Protein AF-A0A7S3ZH58-F1 (afdb_monomer_lite)

pLDDT: mean 73.4, std 18.99, range [40.19, 95.88]

InterPro domains:
  IPR011042 Six-bladed beta-propeller, TolB-like [G3DSA:2.120.10.30] (1-111)

Sequence (111 aa):
SLYVTDFANNRIRKIEPPVIPGFPWEVTTVAYGGRFVGEWDMRWHRLAPGMTFRPEFHMPRGIAVNKTTGLIYWSSPYRHDITQLTNQGDISFRTGTGEVQYDEDGEMYYN

Foldseek 3Di:
DDWDQPQVQQFIKDWADDPDPPDDIDIDTLDQDDGPPDDDPPVVDPCPPPDDDDPSRQRWDDWDADPVQRKIWTHRPQQQWIWIAHPVSDTDDIDGDRDPQADPVGDGDDD

Secondary structure (DSSP, 8-state):
-EEEEEGGGTEEEEEE--SSTTSPPEEEEEE------S----S-----TT----TT------EEE-TTT--EEEEETTTTEEEEE-TTS-EEEEES-SSTTB-TTS-B---

Organism: NCBI:txid91324

Radius of gyration: 16.55 Å; chains: 1; bounding box: 44×27×46 Å

Structure (mmCIF, N/CA/C/O backbone):
data_AF-A0A7S3ZH58-F1
#
_entry.id   AF-A0A7S3ZH58-F1
#
loop_
_atom_site.group_PDB
_atom_site.id
_atom_site.type_symbol
_atom_site.label_atom_id
_atom_site.label_alt_id
_atom_site.label_comp_id
_atom_site.label_asym_id
_atom_site.label_entity_id
_atom_site.label_seq_id
_atom_site.pdbx_PDB_ins_code
_atom_site.Cartn_x
_atom_site.Cartn_y
_atom_site.Cartn_z
_atom_site.occupancy
_atom_site.B_iso_or_equiv
_atom_site.auth_seq_id
_atom_site.auth_comp_id
_atom_site.auth_asym_id
_atom_site.auth_atom_id
_atom_site.pdbx_PDB_model_num
ATOM 1 N N . SER A 1 1 ? -7.034 0.478 11.619 1.00 88.81 1 SER A N 1
ATOM 2 C CA . SER A 1 1 ? -7.167 0.576 10.158 1.00 88.81 1 SER A CA 1
ATOM 3 C C . SER A 1 1 ? -6.762 -0.701 9.467 1.00 88.81 1 SER A C 1
ATOM 5 O O . SER A 1 1 ? -5.728 -1.272 9.805 1.00 88.81 1 SER A O 1
ATOM 7 N N . LEU A 1 2 ? -7.565 -1.124 8.497 1.00 93.00 2 LEU A N 1
ATOM 8 C CA . LEU A 1 2 ? -7.224 -2.133 7.501 1.00 93.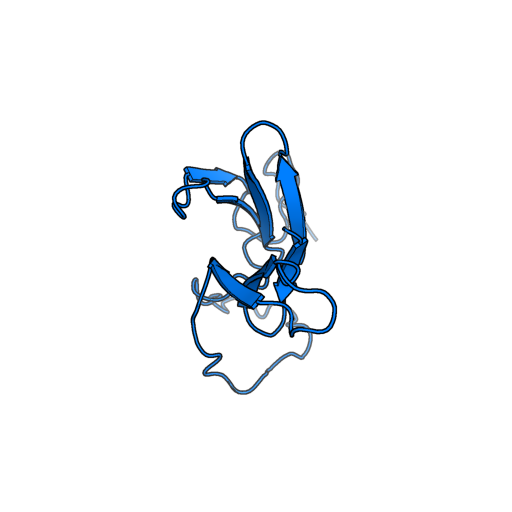00 2 LEU A CA 1
ATOM 9 C C . LEU A 1 2 ? -6.913 -1.415 6.184 1.00 93.00 2 LEU A C 1
ATOM 11 O O . LEU A 1 2 ? -7.642 -0.505 5.801 1.00 93.00 2 LEU A O 1
ATOM 15 N N . TYR A 1 3 ? -5.846 -1.814 5.498 1.00 93.31 3 TYR A N 1
ATOM 16 C CA . TYR A 1 3 ? -5.486 -1.250 4.200 1.00 93.31 3 TYR A CA 1
ATOM 17 C C . TYR A 1 3 ? -5.617 -2.309 3.112 1.00 93.31 3 TYR A C 1
ATOM 19 O O . TYR A 1 3 ? -5.218 -3.454 3.316 1.00 93.31 3 TYR A O 1
ATOM 27 N N . VAL A 1 4 ? -6.189 -1.923 1.972 1.00 94.12 4 VAL A N 1
ATOM 28 C CA . VAL A 1 4 ? -6.478 -2.822 0.849 1.00 94.12 4 VAL A CA 1
ATOM 29 C C . VAL A 1 4 ? -5.957 -2.221 -0.448 1.00 94.12 4 VAL A C 1
ATOM 31 O O . VAL A 1 4 ? -6.203 -1.053 -0.754 1.00 94.12 4 VAL A O 1
ATOM 34 N N . THR A 1 5 ? -5.264 -3.045 -1.223 1.00 92.00 5 THR A N 1
ATOM 35 C CA . THR A 1 5 ? -4.878 -2.767 -2.604 1.00 92.00 5 THR A CA 1
ATOM 36 C C . THR A 1 5 ? -6.023 -3.167 -3.523 1.00 92.00 5 THR A C 1
ATOM 38 O O . THR A 1 5 ? -6.248 -4.332 -3.839 1.00 92.00 5 THR A O 1
ATOM 41 N N . ASP A 1 6 ? -6.795 -2.176 -3.942 1.00 90.06 6 ASP A N 1
ATOM 42 C CA . ASP A 1 6 ? -7.933 -2.368 -4.831 1.00 90.06 6 ASP A CA 1
ATOM 43 C C . ASP A 1 6 ? -7.414 -2.384 -6.277 1.00 90.06 6 ASP A C 1
ATOM 45 O O . ASP A 1 6 ? -7.527 -1.407 -7.016 1.00 90.06 6 ASP A O 1
ATOM 49 N N . PHE A 1 7 ? -6.722 -3.478 -6.625 1.00 84.50 7 PHE A N 1
ATOM 50 C CA . PHE A 1 7 ? -5.865 -3.636 -7.811 1.00 84.50 7 PHE A CA 1
ATOM 51 C C . PHE A 1 7 ? -6.529 -3.158 -9.106 1.00 84.50 7 PHE A C 1
ATOM 53 O O . PHE A 1 7 ? -6.005 -2.280 -9.793 1.00 84.50 7 PHE A O 1
ATOM 60 N N . ALA A 1 8 ? -7.707 -3.705 -9.413 1.00 80.25 8 ALA A N 1
ATOM 61 C CA . ALA A 1 8 ? -8.444 -3.395 -10.635 1.00 80.25 8 ALA A CA 1
ATOM 62 C C . ALA A 1 8 ? -9.140 -2.028 -10.585 1.00 80.25 8 ALA A C 1
ATOM 64 O O . ALA A 1 8 ? -9.579 -1.544 -11.619 1.00 80.25 8 ALA A O 1
ATOM 65 N N . ASN A 1 9 ? -9.224 -1.406 -9.404 1.00 79.44 9 ASN A N 1
ATOM 66 C CA . ASN A 1 9 ? -9.681 -0.030 -9.236 1.00 79.44 9 ASN A CA 1
ATOM 67 C C . ASN A 1 9 ? -8.528 0.955 -8.972 1.00 79.44 9 ASN A C 1
ATOM 69 O O . ASN A 1 9 ? -8.806 2.137 -8.779 1.00 79.44 9 ASN A O 1
ATOM 73 N N . ASN A 1 10 ? -7.257 0.522 -9.094 1.00 83.00 10 ASN A N 1
ATOM 74 C CA . ASN A 1 10 ? -6.050 1.363 -9.063 1.00 83.00 10 ASN A CA 1
ATOM 75 C C . ASN A 1 10 ? -6.051 2.308 -7.860 1.00 83.00 10 ASN A C 1
ATOM 77 O O . ASN A 1 10 ? -5.801 3.503 -7.994 1.00 83.00 10 ASN A O 1
ATOM 81 N N . ARG A 1 11 ? -6.420 1.771 -6.695 1.00 88.06 11 ARG A N 1
ATOM 82 C CA . ARG A 1 11 ? -6.611 2.531 -5.459 1.00 88.06 11 ARG A CA 1
ATOM 83 C C . ARG A 1 11 ? -5.976 1.805 -4.291 1.00 88.06 11 ARG A C 1
ATOM 85 O O . ARG A 1 11 ? -6.050 0.581 -4.188 1.00 88.06 11 ARG A O 1
ATOM 92 N N . ILE A 1 12 ? -5.448 2.581 -3.358 1.00 89.94 12 ILE A N 1
ATOM 93 C CA . ILE A 1 12 ? -5.187 2.120 -1.998 1.00 89.94 12 ILE A CA 1
ATOM 94 C C . ILE A 1 12 ? -6.344 2.595 -1.126 1.00 89.94 12 ILE A C 1
ATOM 96 O O . ILE A 1 12 ? -6.653 3.790 -1.067 1.00 89.94 12 ILE A O 1
ATOM 100 N N . ARG A 1 13 ? -7.007 1.651 -0.463 1.00 93.25 13 ARG A N 1
ATOM 101 C CA . ARG A 1 13 ? -8.176 1.903 0.380 1.00 93.25 13 ARG A CA 1
ATOM 102 C C . ARG A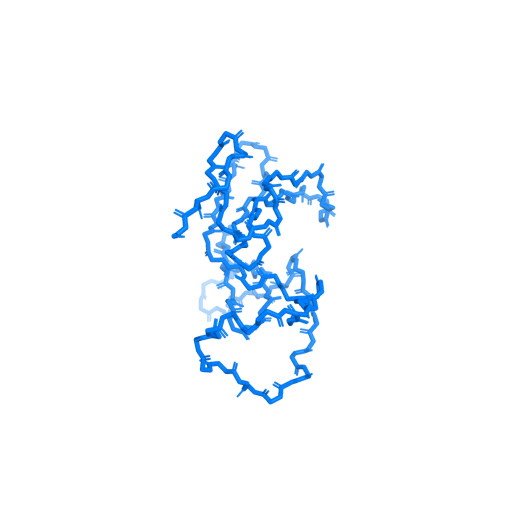 1 13 ? -7.790 1.763 1.843 1.00 93.25 13 ARG A C 1
ATOM 104 O O . ARG A 1 13 ? -7.092 0.817 2.202 1.00 93.25 13 ARG A O 1
ATOM 111 N N . LYS A 1 14 ? -8.280 2.673 2.680 1.00 93.38 14 LYS A N 1
ATOM 112 C CA . LYS A 1 14 ? -8.239 2.557 4.138 1.00 93.38 14 LYS A CA 1
ATOM 113 C C . LYS A 1 14 ? -9.650 2.266 4.625 1.00 93.38 14 LYS A C 1
ATOM 115 O O . LYS A 1 14 ? -10.585 2.978 4.270 1.00 93.38 14 LYS A O 1
ATOM 120 N N . ILE A 1 15 ? -9.782 1.213 5.415 1.00 95.50 15 ILE A N 1
ATOM 121 C CA . ILE A 1 15 ? -11.037 0.754 5.991 1.00 95.50 15 ILE A CA 1
ATOM 122 C C . ILE A 1 15 ? -10.925 0.877 7.511 1.00 95.50 15 ILE A C 1
ATOM 124 O O . ILE A 1 15 ? -10.003 0.323 8.123 1.00 95.50 15 ILE A O 1
ATOM 128 N N . GLU A 1 16 ? -11.848 1.615 8.114 1.00 95.56 16 GLU A N 1
ATOM 129 C CA . GLU A 1 16 ? -11.913 1.823 9.560 1.00 95.56 16 GLU A CA 1
ATOM 130 C C . GLU A 1 16 ? -13.144 1.114 10.140 1.00 95.56 16 GLU A C 1
ATOM 132 O O . GLU A 1 16 ? -14.230 1.201 9.552 1.00 95.56 16 GLU A O 1
ATOM 137 N N . PRO A 1 17 ? -12.998 0.392 11.269 1.00 95.69 17 PRO A N 1
ATOM 138 C CA . PRO A 1 17 ? -14.145 -0.180 11.956 1.00 95.69 17 PRO A CA 1
ATOM 139 C C . PRO A 1 17 ? -15.066 0.938 12.453 1.00 95.69 17 PRO A C 1
ATOM 141 O O . PRO A 1 17 ? -14.578 1.998 12.858 1.00 95.69 17 PRO A O 1
ATOM 144 N N . PRO A 1 18 ? -16.387 0.711 12.464 1.00 95.69 18 PRO A N 1
ATOM 145 C CA . PRO A 1 18 ? -17.312 1.669 13.045 1.00 95.69 18 PRO A CA 1
ATOM 146 C C . PRO A 1 18 ? -17.027 1.846 14.541 1.00 95.69 18 PRO A C 1
ATOM 148 O O . PRO A 1 18 ? -16.713 0.887 15.247 1.00 95.69 18 PRO A O 1
ATOM 151 N N . VAL A 1 19 ? -17.211 3.067 15.046 1.00 93.38 19 VAL A N 1
ATOM 152 C CA . VAL A 1 19 ? -17.135 3.344 16.493 1.00 93.38 19 VAL A CA 1
ATOM 153 C C . VAL A 1 19 ? -18.271 2.639 17.245 1.00 93.38 19 VAL A C 1
ATOM 155 O O . VAL A 1 19 ? -18.085 2.186 18.372 1.00 93.38 19 VAL A O 1
ATOM 158 N N . ILE A 1 20 ? -19.443 2.518 16.613 1.00 94.81 20 ILE A N 1
ATOM 159 C CA . ILE A 1 20 ? -20.621 1.849 17.174 1.00 94.81 20 ILE A CA 1
ATOM 160 C C . ILE A 1 20 ? -20.762 0.459 16.528 1.00 94.81 20 ILE A C 1
ATOM 162 O O . ILE A 1 20 ? -20.902 0.376 15.305 1.00 94.81 20 ILE A O 1
ATOM 166 N N . PRO A 1 21 ? -20.764 -0.643 17.302 1.00 93.56 21 PRO A N 1
ATOM 167 C CA . PRO A 1 21 ? -20.984 -1.981 16.756 1.00 93.56 21 PRO A CA 1
ATOM 168 C C . PRO A 1 21 ? -22.286 -2.071 15.946 1.00 93.56 21 PRO A C 1
ATOM 170 O O . PRO A 1 21 ? -23.331 -1.591 16.378 1.00 93.56 21 PRO A O 1
ATOM 173 N N . GLY A 1 22 ? -22.223 -2.690 14.765 1.00 91.69 22 GLY A N 1
ATOM 174 C CA . GLY A 1 22 ? -23.369 -2.841 13.857 1.00 91.69 22 GLY A CA 1
ATOM 175 C C . GLY A 1 22 ? -23.554 -1.707 12.841 1.00 91.69 22 GLY A C 1
ATOM 176 O O . GLY A 1 22 ? -24.361 -1.852 11.926 1.00 91.69 22 GLY A O 1
ATOM 177 N N . PHE A 1 23 ? -22.792 -0.615 12.944 1.00 94.31 23 PHE A N 1
ATOM 178 C CA . PHE A 1 23 ? -22.733 0.413 11.899 1.00 94.31 23 PHE A CA 1
ATOM 179 C C . PHE A 1 23 ? -21.819 -0.020 10.733 1.00 94.31 23 PHE A C 1
ATOM 181 O O . PHE A 1 23 ? -21.005 -0.933 10.888 1.00 94.31 23 PHE A O 1
ATOM 188 N N . PRO A 1 24 ? -21.947 0.589 9.540 1.00 95.88 24 PRO A N 1
ATOM 189 C CA . PRO A 1 24 ? -21.075 0.274 8.412 1.00 95.88 24 PRO A CA 1
ATOM 190 C C . PRO A 1 24 ? -19.625 0.707 8.668 1.00 95.88 24 PRO A C 1
ATOM 192 O O . PRO A 1 24 ? -19.367 1.697 9.350 1.00 95.88 24 PRO A O 1
ATOM 195 N N . TRP A 1 25 ? -18.677 -0.019 8.074 1.00 95.50 25 TRP A N 1
ATOM 196 C CA . TRP A 1 25 ? -17.267 0.373 8.052 1.00 95.50 25 TRP A CA 1
ATOM 197 C C . TRP A 1 25 ? -17.068 1.573 7.125 1.00 95.50 25 TRP A C 1
ATOM 199 O O . TRP A 1 25 ? -17.667 1.642 6.049 1.00 95.50 25 TRP A O 1
ATOM 209 N N . GLU A 1 26 ? -16.192 2.492 7.514 1.00 95.88 26 GLU A N 1
ATOM 210 C CA . GLU A 1 26 ? -15.839 3.634 6.677 1.00 95.88 26 GLU A CA 1
ATOM 211 C C . GLU A 1 26 ? -14.729 3.240 5.702 1.00 95.88 26 GLU A C 1
ATOM 213 O O . GLU A 1 26 ? -13.737 2.627 6.101 1.00 95.88 26 GLU A O 1
ATOM 218 N N . VAL A 1 27 ? -14.877 3.605 4.424 1.00 94.25 27 VAL A N 1
ATOM 219 C CA . VAL A 1 27 ? -13.859 3.364 3.396 1.00 94.25 27 VAL A CA 1
ATOM 220 C C . VAL A 1 27 ? -13.421 4.680 2.773 1.00 94.25 27 VAL A C 1
ATOM 222 O O . VAL A 1 27 ? -14.194 5.335 2.076 1.00 94.25 27 VAL A O 1
ATOM 225 N N . THR A 1 28 ? -12.144 5.012 2.923 1.00 92.31 28 THR A N 1
ATOM 226 C CA . THR A 1 28 ? -11.508 6.163 2.273 1.00 92.31 28 THR A CA 1
ATOM 227 C C . THR A 1 28 ? -10.477 5.708 1.243 1.00 92.31 28 THR A C 1
ATOM 229 O O . THR A 1 28 ? -9.987 4.575 1.270 1.00 92.31 28 THR A O 1
ATOM 232 N N . THR A 1 29 ? -10.180 6.572 0.274 1.00 90.56 29 THR A N 1
ATOM 233 C CA . THR A 1 29 ? -9.097 6.352 -0.694 1.00 90.56 29 THR A CA 1
ATOM 234 C C . THR A 1 29 ? -7.900 7.171 -0.239 1.00 90.56 29 THR A C 1
ATOM 236 O O . THR A 1 29 ? -8.024 8.384 -0.112 1.00 90.56 29 THR A O 1
ATOM 239 N N . VAL A 1 30 ? -6.771 6.514 0.032 1.00 88.75 30 VAL A N 1
ATOM 240 C CA . VAL A 1 30 ? -5.574 7.165 0.603 1.00 88.75 30 VAL A CA 1
ATOM 241 C C . VAL A 1 30 ? -4.462 7.379 -0.415 1.00 88.75 30 VAL A C 1
ATOM 243 O O . VAL A 1 30 ? -3.613 8.239 -0.225 1.00 88.75 30 VAL A O 1
ATOM 246 N N . ALA A 1 31 ? -4.473 6.623 -1.508 1.00 83.62 31 ALA A N 1
ATOM 247 C CA . ALA A 1 31 ? -3.571 6.829 -2.629 1.00 83.62 31 ALA A CA 1
ATOM 248 C C . ALA A 1 31 ? -4.265 6.394 -3.915 1.00 83.62 31 ALA A C 1
ATOM 250 O O . ALA A 1 31 ? -4.927 5.353 -3.927 1.00 83.62 31 ALA A O 1
ATOM 251 N N . TYR A 1 32 ? -4.053 7.189 -4.968 1.00 75.88 32 TYR A N 1
ATOM 252 C CA . TYR A 1 32 ? -4.605 7.025 -6.315 1.00 75.88 32 TYR A CA 1
ATOM 253 C C . TYR A 1 32 ? -6.142 7.040 -6.342 1.00 75.88 32 TYR A C 1
ATOM 255 O O . TYR A 1 32 ? -6.799 6.237 -5.701 1.00 75.88 32 TYR A O 1
ATOM 263 N N . GLY A 1 33 ? -6.745 7.989 -7.063 1.00 61.31 33 GLY A N 1
ATOM 264 C CA . GLY A 1 33 ? -8.204 8.213 -7.061 1.00 61.31 33 GLY A CA 1
ATOM 265 C C . GLY A 1 33 ? -8.848 8.234 -8.447 1.00 61.31 33 GLY A C 1
ATOM 266 O O . GLY A 1 33 ? -10.058 8.433 -8.560 1.00 61.31 33 GLY A O 1
ATOM 267 N N . GLY A 1 34 ? -8.051 8.028 -9.499 1.00 55.81 34 GLY A N 1
ATOM 268 C CA . GLY A 1 34 ? -8.502 8.101 -10.884 1.00 55.81 34 GLY A CA 1
ATOM 269 C C . GLY A 1 34 ? -9.605 7.088 -11.191 1.00 55.81 34 GLY A C 1
ATOM 270 O O . GLY A 1 34 ? -9.632 5.972 -10.667 1.00 55.81 34 GLY A O 1
ATOM 271 N N . ARG A 1 35 ? -10.558 7.494 -12.030 1.00 46.69 35 ARG A N 1
ATOM 272 C CA . ARG A 1 35 ? -11.509 6.582 -12.666 1.00 46.69 35 ARG A CA 1
ATOM 273 C C . ARG A 1 35 ? -10.750 5.832 -13.759 1.00 46.69 35 ARG A C 1
ATOM 275 O O . ARG A 1 35 ? -10.068 6.468 -14.554 1.00 46.69 35 ARG A O 1
ATOM 282 N N . PHE A 1 36 ? -10.888 4.510 -13.824 1.00 47.44 36 PHE A N 1
ATOM 283 C CA . PHE A 1 36 ? -10.510 3.774 -15.029 1.00 47.44 36 PHE A CA 1
ATOM 284 C C . PHE A 1 36 ? -11.311 4.333 -16.203 1.00 47.44 36 PHE A C 1
ATOM 286 O O . PHE A 1 36 ? -12.539 4.237 -16.224 1.00 47.44 36 PHE A O 1
ATOM 293 N N . VAL A 1 37 ? -10.623 4.948 -17.161 1.00 40.19 37 VAL A N 1
ATOM 294 C CA . VAL A 1 37 ? -11.193 5.338 -18.453 1.00 40.19 37 VAL A CA 1
ATOM 295 C C . VAL A 1 37 ? -10.422 4.559 -19.510 1.00 40.19 37 VAL A C 1
ATOM 297 O O . VAL A 1 37 ? -9.480 5.049 -20.119 1.00 40.19 37 VAL A O 1
ATOM 300 N N . G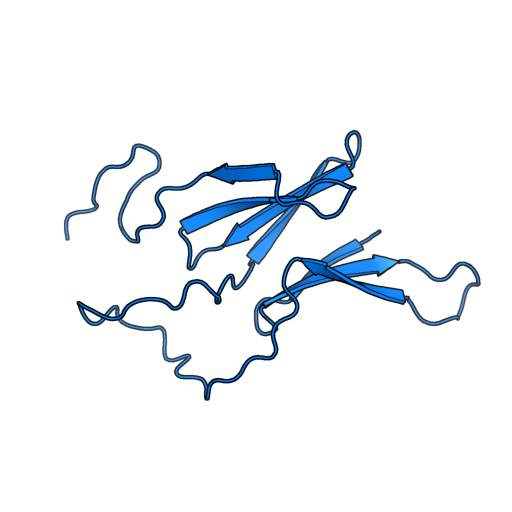LY A 1 38 ? -10.748 3.279 -19.638 1.00 43.09 38 GLY A N 1
ATOM 301 C CA . GLY A 1 38 ? -10.103 2.397 -20.598 1.00 43.09 38 GLY A CA 1
ATOM 302 C C . GLY A 1 38 ? -10.820 1.063 -20.637 1.00 43.09 38 GLY A C 1
ATOM 303 O O . GLY A 1 38 ? -10.898 0.374 -19.622 1.00 43.09 38 GLY A O 1
ATOM 304 N N . GLU A 1 39 ? -11.377 0.736 -21.798 1.00 43.91 39 GLU A N 1
ATOM 305 C CA . GLU A 1 39 ? -11.790 -0.620 -22.141 1.00 43.91 39 GLU A CA 1
ATOM 306 C C . GLU A 1 39 ? -10.590 -1.545 -21.931 1.00 43.91 39 GLU A C 1
ATOM 308 O O . GLU A 1 39 ? -9.499 -1.302 -22.448 1.00 43.91 39 GLU A O 1
ATOM 313 N N . TRP A 1 40 ? -10.768 -2.566 -21.101 1.00 48.97 40 TRP A N 1
ATOM 314 C CA . TRP A 1 40 ? -9.706 -3.500 -20.782 1.00 48.97 40 TRP A CA 1
ATOM 315 C C . TRP A 1 40 ? -9.256 -4.249 -22.038 1.00 48.97 40 TRP A C 1
ATOM 317 O O . TRP A 1 40 ? -9.964 -5.130 -22.520 1.00 48.97 40 TRP A O 1
ATOM 327 N N . ASP A 1 41 ? -8.020 -4.015 -22.466 1.00 44.31 41 ASP A N 1
ATOM 328 C CA . ASP A 1 41 ? -7.205 -5.109 -22.978 1.00 44.31 41 ASP A CA 1
ATOM 329 C C . ASP A 1 41 ? -6.372 -5.684 -21.823 1.00 44.31 41 ASP A C 1
ATOM 331 O O . ASP A 1 41 ? -5.180 -5.442 -21.681 1.00 44.31 41 ASP A O 1
ATOM 335 N N . MET A 1 42 ? -7.048 -6.423 -20.937 1.00 48.09 42 MET A N 1
ATOM 336 C CA . MET A 1 42 ? -6.426 -7.283 -19.916 1.00 48.09 42 MET A CA 1
ATOM 337 C C . MET A 1 42 ? -5.961 -8.615 -20.504 1.00 48.09 42 MET A C 1
ATOM 339 O O . MET A 1 42 ? -5.742 -9.571 -19.755 1.00 48.09 42 MET A O 1
ATOM 343 N N . ARG A 1 43 ? -5.813 -8.735 -21.832 1.00 45.81 43 ARG A N 1
ATOM 344 C CA . ARG A 1 43 ? -5.110 -9.880 -22.407 1.00 45.81 43 ARG A CA 1
ATOM 345 C C . ARG A 1 43 ? -3.652 -9.708 -22.037 1.00 45.81 43 ARG A C 1
ATOM 347 O O . ARG A 1 43 ? -2.934 -9.110 -22.820 1.00 45.81 43 ARG A O 1
ATOM 354 N N . TRP A 1 44 ? -3.265 -10.159 -20.838 1.00 44.28 44 TRP A N 1
ATOM 355 C CA . TRP A 1 44 ? -1.895 -10.412 -20.383 1.00 44.28 44 TRP A CA 1
ATOM 356 C C . TRP A 1 44 ? -0.879 -9.941 -21.414 1.00 44.28 44 TRP A C 1
ATOM 358 O O . TRP A 1 44 ? -0.503 -10.740 -22.273 1.00 44.28 44 TRP A O 1
ATOM 368 N N . HIS A 1 45 ? -0.612 -8.623 -21.449 1.00 43.22 45 HIS A N 1
ATOM 369 C CA . HIS A 1 45 ? 0.029 -7.998 -22.605 1.00 43.22 45 HIS A CA 1
ATOM 370 C C . HIS A 1 45 ? 1.382 -8.666 -22.774 1.00 43.22 45 HIS A C 1
ATOM 372 O O . HIS A 1 45 ? 2.337 -8.381 -22.056 1.00 43.22 45 HIS A O 1
ATOM 378 N N . ARG A 1 46 ? 1.438 -9.586 -23.741 1.00 44.78 46 ARG A N 1
ATOM 379 C CA . ARG A 1 46 ? 2.634 -9.884 -24.500 1.00 44.78 46 ARG A CA 1
ATOM 380 C C . ARG A 1 46 ? 3.142 -8.513 -24.891 1.00 44.78 46 ARG A C 1
ATOM 382 O O . ARG A 1 46 ? 2.498 -7.856 -25.702 1.00 44.78 46 ARG A O 1
ATOM 389 N N . LEU A 1 47 ? 4.197 -8.079 -24.210 1.00 46.38 47 LEU A N 1
ATOM 390 C CA . LEU A 1 47 ? 4.885 -6.818 -24.418 1.00 46.38 47 LEU A CA 1
ATOM 391 C C . LEU A 1 47 ? 5.163 -6.712 -25.915 1.00 46.38 47 LEU A C 1
ATOM 393 O O . LEU A 1 47 ? 6.121 -7.297 -26.418 1.00 46.38 47 LEU A O 1
ATOM 397 N N . ALA A 1 48 ? 4.269 -6.063 -26.657 1.00 43.53 48 ALA A N 1
ATOM 398 C CA . ALA A 1 48 ? 4.580 -5.683 -28.013 1.00 43.53 48 ALA A CA 1
ATOM 399 C C . ALA A 1 48 ? 5.656 -4.601 -27.862 1.00 43.53 48 ALA A C 1
ATOM 401 O O . ALA A 1 48 ? 5.438 -3.643 -27.108 1.00 43.53 48 ALA A O 1
ATOM 402 N N . PRO A 1 49 ? 6.827 -4.756 -28.501 1.00 41.72 49 PRO A N 1
ATOM 403 C CA . PRO A 1 49 ? 7.869 -3.745 -28.431 1.00 41.72 49 PRO A CA 1
ATOM 404 C C . PRO A 1 49 ? 7.281 -2.378 -28.806 1.00 41.72 49 PRO A C 1
ATOM 406 O O . PRO A 1 49 ? 6.677 -2.236 -29.868 1.00 41.72 49 PRO A O 1
ATOM 409 N N . GLY A 1 50 ? 7.414 -1.391 -27.918 1.00 44.28 50 GLY A N 1
ATOM 410 C CA . GLY A 1 50 ? 6.948 -0.021 -28.160 1.00 44.28 50 GLY A CA 1
ATOM 411 C C . GLY A 1 50 ? 5.597 0.370 -27.547 1.00 44.28 50 GLY A C 1
ATOM 412 O O . GLY A 1 50 ? 5.167 1.503 -27.756 1.00 44.28 50 GLY A O 1
ATOM 413 N N . MET A 1 51 ? 4.930 -0.486 -26.760 1.00 45.84 51 MET A N 1
ATOM 414 C CA . MET A 1 51 ? 3.797 -0.026 -25.943 1.00 45.84 51 MET A CA 1
ATOM 415 C C . MET A 1 51 ? 4.296 0.781 -24.740 1.00 45.84 51 MET A C 1
ATOM 417 O O . MET A 1 51 ? 4.923 0.244 -23.832 1.00 45.84 51 MET A O 1
ATOM 421 N N . THR A 1 52 ? 4.011 2.084 -24.724 1.00 41.84 52 THR A N 1
ATOM 422 C CA . THR A 1 52 ? 4.303 2.950 -23.577 1.00 41.84 52 THR A CA 1
ATOM 423 C C . THR A 1 52 ? 3.218 2.757 -22.522 1.00 41.84 52 THR A C 1
ATOM 425 O O . THR A 1 52 ? 2.051 3.095 -22.743 1.00 41.84 52 THR A O 1
ATOM 428 N N . PHE A 1 53 ? 3.582 2.202 -21.366 1.00 50.75 53 PHE A N 1
ATOM 429 C CA . PHE A 1 53 ? 2.682 2.148 -20.217 1.00 50.75 53 PHE A CA 1
ATOM 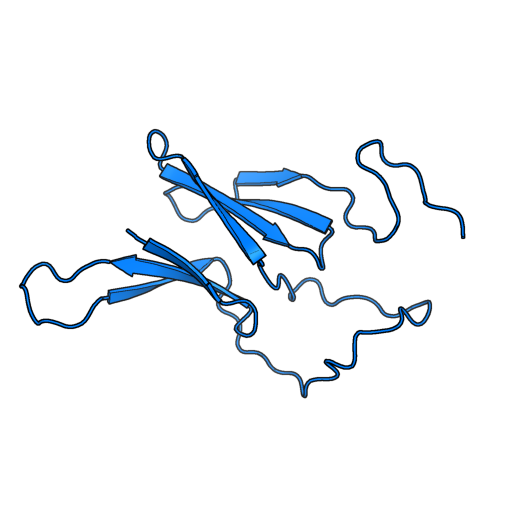430 C C . PHE A 1 53 ? 2.267 3.568 -19.835 1.00 50.75 53 PHE A C 1
ATOM 432 O O . PHE A 1 53 ? 3.114 4.455 -19.702 1.00 50.75 53 PHE A O 1
ATOM 439 N N . ARG A 1 54 ? 0.961 3.814 -19.655 1.00 53.25 54 ARG A N 1
ATOM 440 C CA . ARG A 1 54 ? 0.539 5.122 -19.144 1.00 53.25 54 ARG A CA 1
ATOM 441 C C . ARG A 1 54 ? 0.956 5.213 -17.671 1.00 53.25 54 ARG A C 1
ATOM 443 O O . ARG A 1 54 ? 0.580 4.333 -16.896 1.00 53.25 54 ARG A O 1
ATOM 450 N N . PRO A 1 55 ? 1.672 6.273 -17.259 1.00 52.22 55 PRO A N 1
ATOM 451 C CA . PRO A 1 55 ? 2.209 6.423 -15.901 1.00 52.22 55 PRO A CA 1
ATOM 452 C C . PRO A 1 55 ? 1.137 6.495 -14.799 1.00 52.22 55 PRO A C 1
ATOM 454 O O . PRO A 1 55 ? 1.469 6.426 -13.618 1.00 52.22 55 PRO A O 1
ATOM 457 N N . GLU A 1 56 ? -0.133 6.613 -15.186 1.00 61.72 56 GLU A N 1
ATOM 458 C CA . GLU A 1 56 ? -1.318 6.649 -14.325 1.00 61.72 56 GLU A CA 1
ATOM 459 C C . GLU A 1 56 ? -1.758 5.252 -13.831 1.00 61.72 56 GLU A C 1
ATOM 461 O O . GLU A 1 56 ? -2.569 5.147 -12.906 1.00 61.72 56 GLU A O 1
ATOM 466 N N . PHE A 1 57 ? -1.239 4.166 -14.422 1.00 64.75 57 PHE A N 1
ATOM 467 C CA . PHE A 1 57 ? -1.559 2.793 -14.020 1.00 64.75 57 PHE A CA 1
ATOM 468 C C . PHE A 1 57 ? -0.569 2.282 -12.969 1.00 64.75 57 PHE A C 1
ATOM 470 O O . PHE A 1 57 ? 0.553 1.890 -13.279 1.00 64.75 57 PHE A O 1
ATOM 477 N N . HIS A 1 58 ? -1.003 2.265 -11.707 1.00 73.31 58 HIS A N 1
ATOM 478 C CA . HIS A 1 58 ? -0.198 1.808 -10.573 1.00 73.31 58 HIS A CA 1
ATOM 479 C C . HIS A 1 58 ? -0.531 0.369 -10.161 1.00 73.31 58 HIS A C 1
ATOM 481 O O . HIS A 1 58 ? 0.350 -0.319 -9.657 1.00 73.31 58 HIS A O 1
ATOM 487 N N . MET A 1 59 ? -1.769 -0.095 -10.384 1.00 80.06 59 MET A N 1
ATOM 488 C CA . MET A 1 59 ? -2.233 -1.485 -10.200 1.00 80.06 59 MET A CA 1
ATOM 489 C C . MET A 1 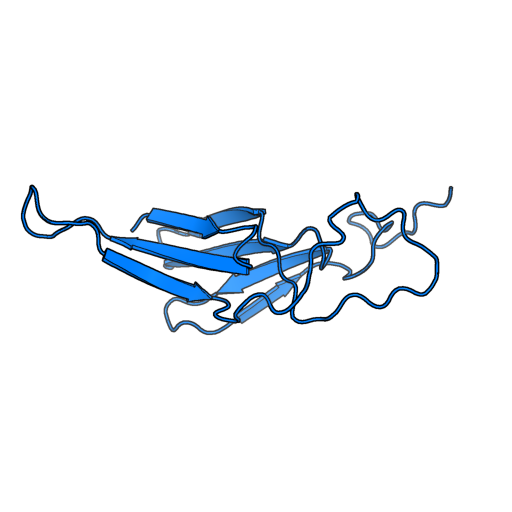59 ? -1.597 -2.169 -8.973 1.00 80.06 59 MET A C 1
ATOM 491 O O . MET A 1 59 ? -0.865 -3.155 -9.111 1.00 80.06 59 MET A O 1
ATOM 495 N N . PRO A 1 60 ? -1.814 -1.608 -7.770 1.00 87.19 60 PRO A N 1
ATOM 496 C CA . PRO A 1 60 ? -1.082 -2.015 -6.581 1.00 87.19 60 PRO A CA 1
ATOM 497 C C . PRO A 1 60 ? -1.433 -3.455 -6.198 1.00 87.19 60 PRO A C 1
ATOM 499 O O . PRO A 1 60 ? -2.593 -3.856 -6.301 1.00 87.19 60 PRO A O 1
ATOM 502 N N . ARG A 1 61 ? -0.446 -4.237 -5.746 1.00 87.62 61 ARG A N 1
ATOM 503 C CA . ARG A 1 61 ? -0.656 -5.632 -5.314 1.00 87.62 61 ARG A CA 1
ATOM 504 C C . ARG A 1 61 ? -0.333 -5.853 -3.845 1.00 87.62 61 ARG A C 1
ATOM 506 O O . ARG A 1 61 ? -1.254 -6.012 -3.049 1.00 87.62 61 ARG A O 1
ATOM 513 N N . GLY A 1 62 ? 0.950 -5.903 -3.491 1.00 90.56 62 GLY A N 1
ATOM 514 C CA . GLY A 1 62 ? 1.382 -6.121 -2.111 1.00 90.56 62 GLY A CA 1
ATOM 515 C C . GLY A 1 62 ? 1.272 -4.832 -1.308 1.00 90.56 62 GLY A C 1
ATOM 516 O O . GLY A 1 62 ? 1.542 -3.769 -1.858 1.00 90.56 62 GLY A O 1
ATOM 517 N N . ILE A 1 63 ? 0.891 -4.917 -0.032 1.00 94.25 63 ILE A N 1
ATOM 518 C CA . ILE A 1 63 ? 0.848 -3.774 0.887 1.00 94.25 63 ILE A CA 1
ATOM 519 C C . ILE A 1 63 ? 1.395 -4.158 2.259 1.00 94.25 63 ILE A C 1
ATOM 521 O O . ILE A 1 63 ? 1.102 -5.234 2.779 1.00 94.25 63 ILE A O 1
ATOM 525 N N . ALA A 1 64 ? 2.180 -3.264 2.849 1.00 95.06 64 ALA A N 1
ATOM 526 C CA . ALA A 1 64 ? 2.712 -3.382 4.196 1.00 95.06 64 ALA A CA 1
ATOM 527 C C . ALA A 1 64 ? 2.546 -2.053 4.935 1.00 95.06 64 ALA A C 1
ATOM 529 O O . ALA A 1 64 ? 2.624 -0.978 4.342 1.00 95.06 64 ALA A O 1
ATOM 530 N N . VAL A 1 65 ? 2.315 -2.130 6.244 1.00 93.25 65 VAL A N 1
ATOM 531 C CA . VAL A 1 65 ? 2.123 -0.956 7.100 1.00 93.25 65 VAL A CA 1
ATOM 532 C C . VAL A 1 65 ? 3.078 -1.055 8.273 1.00 93.25 65 VAL A C 1
ATOM 534 O O . VAL A 1 65 ? 3.028 -2.016 9.045 1.00 93.25 65 VAL A O 1
ATOM 537 N N . ASN A 1 66 ? 3.932 -0.050 8.432 1.00 92.81 66 ASN A N 1
ATOM 538 C CA . ASN A 1 66 ? 4.743 0.087 9.628 1.00 92.81 66 ASN A CA 1
ATOM 539 C C . ASN A 1 66 ? 3.849 0.604 10.759 1.00 92.81 66 ASN A C 1
ATOM 541 O O . ASN A 1 66 ? 3.427 1.755 10.752 1.00 92.81 66 ASN A O 1
ATOM 545 N N . LYS A 1 67 ? 3.543 -0.245 11.742 1.00 89.44 67 LYS A N 1
ATOM 546 C CA . LYS A 1 67 ? 2.629 0.113 12.840 1.00 89.44 67 LYS A CA 1
ATOM 547 C C . LYS A 1 67 ? 3.185 1.187 13.779 1.00 89.44 67 LYS A C 1
ATOM 549 O O . LYS A 1 67 ? 2.398 1.876 14.415 1.00 89.44 67 LYS A O 1
ATOM 554 N N . THR A 1 68 ? 4.507 1.315 13.874 1.00 92.75 68 THR A N 1
ATOM 555 C CA . THR A 1 68 ? 5.167 2.276 14.768 1.00 92.75 68 THR A CA 1
ATOM 556 C C . THR A 1 68 ? 5.201 3.666 14.147 1.00 92.75 68 THR A C 1
ATOM 558 O O . THR A 1 68 ? 4.918 4.648 14.824 1.00 92.75 68 THR A O 1
ATOM 561 N N . THR A 1 69 ? 5.539 3.758 12.859 1.00 90.19 69 THR A N 1
ATOM 562 C CA . THR A 1 69 ? 5.660 5.047 12.158 1.00 90.19 69 THR A CA 1
ATOM 563 C C . THR A 1 69 ? 4.395 5.446 11.409 1.00 90.19 69 THR A C 1
ATOM 565 O O . THR A 1 69 ? 4.232 6.618 11.095 1.00 90.19 69 THR A O 1
ATOM 568 N N . GLY A 1 70 ? 3.507 4.495 11.117 1.00 88.69 70 GLY A N 1
ATOM 569 C CA . GLY A 1 70 ? 2.305 4.650 10.293 1.00 88.69 70 GLY A CA 1
ATOM 570 C C . GLY A 1 70 ? 2.548 4.576 8.780 1.00 88.69 70 GLY A C 1
ATOM 571 O O . GLY A 1 70 ? 1.580 4.558 8.024 1.00 88.69 70 GLY A O 1
ATOM 572 N N . LEU A 1 71 ? 3.809 4.488 8.338 1.00 91.25 71 LEU A N 1
ATOM 573 C CA . LEU A 1 71 ? 4.170 4.486 6.918 1.00 91.25 71 LEU A CA 1
ATOM 574 C C . LEU A 1 71 ? 3.542 3.302 6.176 1.00 91.25 71 LEU A C 1
ATOM 576 O O . LEU A 1 71 ? 3.569 2.165 6.660 1.00 91.25 71 LEU A O 1
ATOM 580 N N . ILE A 1 72 ? 3.019 3.571 4.980 1.00 92.25 72 ILE A N 1
ATOM 581 C CA . ILE A 1 72 ? 2.358 2.582 4.124 1.00 92.25 72 ILE A CA 1
ATOM 582 C C . ILE A 1 72 ? 3.230 2.346 2.898 1.00 92.25 72 ILE A C 1
ATOM 584 O O . ILE A 1 72 ? 3.656 3.292 2.244 1.00 92.25 72 ILE A O 1
ATOM 588 N N . TYR A 1 73 ? 3.458 1.082 2.569 1.00 92.50 73 TYR A N 1
ATOM 589 C CA . TYR A 1 73 ? 4.263 0.654 1.433 1.00 92.50 73 TYR A CA 1
ATOM 590 C C . TYR A 1 73 ? 3.434 -0.251 0.540 1.00 92.50 73 TYR A C 1
ATOM 592 O O . TYR A 1 73 ? 2.738 -1.125 1.054 1.00 92.50 73 TYR A O 1
ATOM 600 N N . TRP A 1 74 ? 3.529 -0.101 -0.777 1.00 91.31 74 TRP A N 1
ATOM 601 C CA . TRP A 1 74 ? 2.941 -1.062 -1.711 1.00 91.31 74 TRP A CA 1
ATOM 602 C C . TRP A 1 74 ? 3.834 -1.308 -2.914 1.00 91.31 74 TRP A C 1
ATOM 604 O O . TRP A 1 74 ? 4.614 -0.443 -3.310 1.00 91.31 74 TRP A O 1
ATOM 614 N N . SER A 1 75 ? 3.676 -2.488 -3.510 1.00 88.81 75 SER A N 1
ATOM 615 C CA . SER A 1 75 ? 4.312 -2.831 -4.776 1.00 88.81 75 SER A CA 1
ATOM 616 C C . SER A 1 75 ? 3.400 -2.525 -5.960 1.00 88.81 75 SER A C 1
ATOM 618 O O . SER A 1 75 ? 2.194 -2.803 -5.933 1.00 88.81 75 SER A O 1
ATOM 620 N N . SER A 1 76 ? 3.996 -1.982 -7.019 1.00 78.81 76 SER A N 1
ATOM 621 C CA . SER A 1 76 ? 3.387 -1.841 -8.336 1.00 78.81 76 SER A CA 1
ATOM 622 C C . SER A 1 76 ? 4.116 -2.762 -9.319 1.00 78.81 76 SER A C 1
ATOM 624 O O . SER A 1 76 ? 5.195 -2.418 -9.797 1.00 78.81 76 SER A O 1
ATOM 626 N N . PRO A 1 77 ? 3.550 -3.931 -9.667 1.00 69.62 77 PRO A N 1
ATOM 627 C CA . PRO A 1 77 ? 4.183 -4.840 -10.622 1.00 69.62 77 PRO A CA 1
ATOM 628 C C . PRO A 1 77 ? 4.258 -4.259 -12.039 1.00 69.62 77 PRO A C 1
ATOM 630 O O . PRO A 1 77 ? 5.065 -4.723 -12.827 1.00 69.62 77 PRO A O 1
ATOM 633 N N . TYR A 1 78 ? 3.429 -3.262 -12.365 1.00 70.00 78 TYR A N 1
ATOM 634 C CA . TYR A 1 78 ? 3.458 -2.587 -13.666 1.00 70.00 78 TYR A CA 1
ATOM 635 C C . TYR A 1 78 ? 4.495 -1.470 -13.740 1.00 70.00 78 TYR A C 1
ATOM 637 O O . TYR A 1 78 ? 4.983 -1.164 -14.822 1.00 70.00 78 TYR A O 1
ATOM 645 N N . ARG A 1 79 ? 4.822 -0.844 -12.606 1.00 69.06 79 ARG A N 1
ATOM 646 C CA . ARG A 1 79 ? 5.892 0.155 -12.525 1.00 69.06 79 ARG A CA 1
ATOM 647 C C . ARG A 1 79 ? 7.209 -0.426 -12.030 1.00 69.06 79 ARG A C 1
ATOM 649 O O . ARG A 1 79 ? 8.151 0.336 -11.873 1.00 69.06 79 ARG A O 1
ATOM 656 N N . HIS A 1 80 ? 7.261 -1.726 -11.741 1.00 73.69 80 HIS A N 1
ATOM 657 C CA . HIS A 1 80 ? 8.433 -2.391 -11.172 1.00 73.69 80 HIS A CA 1
ATOM 658 C C . HIS A 1 80 ? 9.010 -1.629 -9.969 1.00 73.69 80 HIS A C 1
ATOM 660 O O . HIS A 1 80 ? 10.223 -1.492 -9.839 1.00 73.69 80 HIS A O 1
ATOM 666 N N . ASP A 1 81 ? 8.131 -1.088 -9.116 1.00 79.38 81 ASP A N 1
ATOM 667 C CA . ASP A 1 81 ? 8.521 -0.258 -7.978 1.00 79.38 81 ASP A CA 1
ATOM 668 C C . ASP A 1 81 ? 7.796 -0.624 -6.675 1.00 79.38 81 ASP A C 1
ATOM 670 O O . ASP A 1 81 ? 6.747 -1.280 -6.649 1.00 79.38 81 ASP A O 1
ATOM 674 N N . ILE A 1 82 ? 8.396 -0.186 -5.572 1.00 86.44 82 ILE A N 1
ATOM 675 C CA . ILE A 1 82 ? 7.790 -0.077 -4.252 1.00 86.44 82 ILE A CA 1
ATOM 676 C C . ILE A 1 82 ? 7.624 1.411 -3.965 1.00 86.44 82 ILE A C 1
ATOM 678 O O . ILE A 1 82 ? 8.591 2.172 -4.019 1.00 86.44 82 ILE A O 1
ATOM 682 N N . THR A 1 83 ? 6.406 1.827 -3.629 1.00 87.62 83 THR A N 1
ATOM 683 C CA . THR A 1 83 ? 6.095 3.213 -3.263 1.00 87.62 83 THR A CA 1
ATOM 684 C C . THR A 1 83 ? 5.755 3.307 -1.775 1.00 87.62 83 THR A C 1
ATOM 686 O O . THR A 1 83 ? 5.042 2.457 -1.244 1.00 87.62 83 THR A O 1
ATOM 689 N N . GLN A 1 84 ? 6.264 4.348 -1.113 1.00 88.44 84 GLN A N 1
ATOM 690 C CA . GLN A 1 84 ? 5.987 4.698 0.281 1.00 88.44 84 GLN A CA 1
ATOM 691 C C . GLN A 1 84 ? 5.072 5.928 0.357 1.00 88.44 84 GLN A C 1
ATOM 693 O O . GLN A 1 84 ? 5.329 6.940 -0.300 1.00 88.44 84 GLN A O 1
ATOM 698 N N . LEU A 1 85 ? 4.066 5.864 1.226 1.00 88.06 85 LEU A N 1
ATOM 699 C CA . LEU A 1 85 ? 3.170 6.959 1.594 1.00 88.06 85 LEU A CA 1
ATOM 700 C C . LEU A 1 85 ? 3.339 7.302 3.077 1.00 88.06 85 LEU A C 1
ATOM 702 O O . LEU A 1 85 ? 3.387 6.412 3.935 1.00 88.06 85 LEU A O 1
ATOM 706 N N . THR A 1 86 ? 3.423 8.596 3.368 1.00 83.69 86 THR A N 1
ATOM 707 C CA . THR A 1 86 ? 3.461 9.134 4.729 1.00 83.69 86 THR A CA 1
ATOM 708 C C . THR A 1 86 ? 2.071 9.169 5.355 1.00 83.69 86 THR A C 1
ATOM 710 O O . THR A 1 86 ? 1.047 9.084 4.676 1.00 83.69 86 THR A O 1
ATOM 713 N N . ASN A 1 87 ? 2.014 9.377 6.670 1.00 78.31 87 ASN A N 1
ATOM 714 C CA . ASN A 1 87 ? 0.745 9.524 7.390 1.00 78.31 87 ASN A CA 1
ATOM 715 C C . ASN A 1 87 ? -0.002 10.810 7.008 1.00 78.31 87 ASN A C 1
ATOM 717 O O . ASN A 1 87 ? -1.190 10.934 7.293 1.00 78.31 87 ASN A O 1
ATOM 721 N N . GLN A 1 88 ? 0.697 11.761 6.388 1.00 74.75 88 GLN A N 1
ATOM 722 C CA . GLN A 1 88 ? 0.155 13.009 5.863 1.00 74.75 88 GLN A CA 1
ATOM 723 C C . GLN A 1 88 ? -0.474 12.830 4.471 1.00 74.75 88 GLN A C 1
ATOM 725 O O . GLN A 1 88 ? -1.121 13.750 3.982 1.00 74.75 88 GLN A O 1
ATOM 730 N N . GLY A 1 89 ? -0.340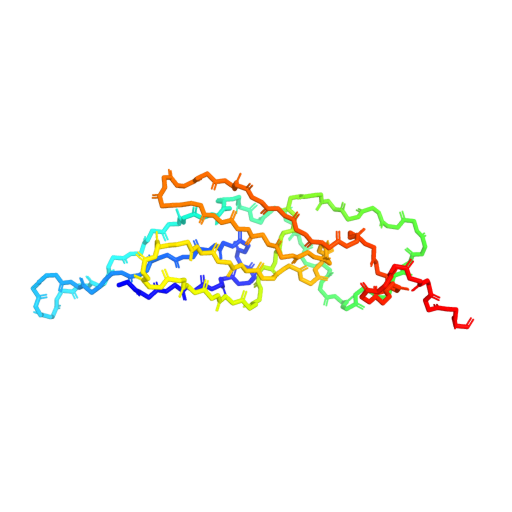 11.647 3.857 1.00 74.75 89 GLY A N 1
ATOM 731 C CA . GLY A 1 89 ? -0.863 11.366 2.519 1.00 74.75 89 GLY A CA 1
ATOM 732 C C . GLY A 1 89 ? 0.095 11.740 1.386 1.00 74.75 89 GLY A C 1
ATOM 733 O O . GLY A 1 89 ? -0.314 11.740 0.226 1.00 74.75 89 GLY A O 1
ATOM 734 N N . ASP A 1 90 ? 1.364 12.012 1.697 1.00 77.81 90 ASP A N 1
ATOM 735 C CA . ASP A 1 90 ? 2.379 12.355 0.703 1.00 77.81 90 ASP A CA 1
ATOM 736 C C . ASP A 1 90 ? 3.172 11.123 0.274 1.00 77.81 90 ASP A C 1
ATOM 738 O O . ASP A 1 90 ? 3.554 10.286 1.096 1.00 77.81 90 ASP A O 1
ATOM 742 N N . ILE A 1 91 ? 3.477 11.016 -1.020 1.00 79.44 91 ILE A N 1
ATOM 743 C CA . ILE A 1 91 ? 4.440 10.020 -1.496 1.00 79.44 91 ILE A CA 1
ATOM 744 C C . ILE A 1 91 ? 5.837 10.502 -1.106 1.00 79.44 91 ILE A C 1
ATOM 746 O O . ILE A 1 91 ? 6.325 11.486 -1.655 1.00 79.44 91 ILE A O 1
ATOM 750 N N . SER A 1 92 ? 6.490 9.802 -0.181 1.00 75.12 92 SER A N 1
ATOM 751 C CA . SER A 1 92 ? 7.813 10.199 0.319 1.00 75.12 92 SER A CA 1
ATOM 752 C C . SER A 1 92 ? 8.973 9.484 -0.354 1.00 75.12 92 SER A C 1
ATOM 754 O O . SER A 1 92 ? 10.103 9.953 -0.265 1.00 75.12 92 SER A O 1
ATOM 756 N N . PHE A 1 93 ? 8.733 8.323 -0.965 1.00 73.75 93 PHE A N 1
ATOM 757 C CA . PHE A 1 93 ? 9.805 7.497 -1.513 1.00 73.75 93 PHE A CA 1
ATOM 758 C C . PHE A 1 93 ? 9.279 6.516 -2.565 1.00 73.75 93 PHE A C 1
ATOM 760 O O . PHE A 1 93 ? 8.164 6.004 -2.441 1.00 73.75 93 PHE A O 1
ATOM 767 N N . ARG A 1 94 ? 10.091 6.250 -3.593 1.00 77.25 94 ARG A N 1
ATOM 768 C CA . ARG A 1 94 ? 9.912 5.146 -4.546 1.00 77.25 94 ARG A CA 1
ATOM 769 C C . ARG A 1 94 ? 11.259 4.481 -4.792 1.00 77.25 94 ARG A C 1
ATOM 771 O O . ARG A 1 94 ? 12.252 5.187 -4.932 1.00 77.25 94 ARG A O 1
ATOM 778 N N . THR A 1 95 ? 11.277 3.156 -4.871 1.00 72.44 95 THR A N 1
ATOM 779 C CA . THR A 1 95 ? 12.456 2.371 -5.267 1.00 72.44 95 THR A CA 1
ATOM 780 C C . THR A 1 95 ? 12.060 1.276 -6.245 1.00 72.44 95 THR A C 1
ATOM 782 O O . THR A 1 95 ? 10.940 0.776 -6.162 1.00 72.44 95 THR A O 1
ATOM 785 N N . GLY A 1 96 ? 12.953 0.919 -7.164 1.00 63.16 96 GLY A N 1
ATOM 786 C CA . GLY A 1 96 ? 12.696 -0.001 -8.271 1.00 63.16 96 GLY A CA 1
ATOM 787 C C . GLY A 1 96 ? 13.184 0.564 -9.603 1.00 63.16 96 GLY A C 1
ATOM 788 O O . GLY A 1 96 ? 13.336 1.778 -9.749 1.00 63.16 96 GLY A O 1
ATOM 789 N N . THR A 1 97 ? 13.458 -0.318 -10.561 1.00 62.62 97 THR A N 1
ATOM 790 C CA . THR A 1 97 ? 14.108 0.030 -11.837 1.00 62.62 97 THR A CA 1
ATOM 791 C C . THR A 1 97 ? 13.150 0.646 -12.852 1.00 62.62 97 THR A C 1
ATOM 793 O O . THR A 1 97 ? 13.595 1.272 -13.806 1.00 62.62 97 THR A O 1
ATOM 796 N N . GLY A 1 98 ? 11.833 0.508 -12.665 1.00 59.28 98 GLY A N 1
ATOM 797 C CA . GLY A 1 98 ? 10.854 1.022 -13.627 1.00 59.28 98 GLY A CA 1
ATOM 798 C C . GLY A 1 98 ? 10.718 0.195 -14.909 1.00 59.28 98 GLY A C 1
ATOM 799 O O . GLY A 1 98 ? 9.805 0.461 -15.690 1.00 59.28 98 GLY A O 1
ATOM 800 N N . GLU A 1 99 ? 11.577 -0.807 -15.121 1.00 55.06 99 GLU A N 1
ATOM 801 C CA . GLU A 1 99 ? 11.684 -1.566 -16.368 1.00 55.06 99 GLU A CA 1
ATOM 802 C C . GLU A 1 99 ? 11.403 -3.060 -16.142 1.00 55.06 99 GLU A C 1
ATOM 804 O O . GLU A 1 99 ? 11.849 -3.670 -15.167 1.00 55.06 99 GLU A O 1
ATOM 809 N N . VAL A 1 100 ? 10.638 -3.665 -17.059 1.00 53.94 100 VAL A N 1
ATOM 810 C CA . VAL A 1 100 ? 10.481 -5.124 -17.115 1.00 53.94 100 VAL A CA 1
ATOM 811 C C . VAL A 1 100 ? 11.839 -5.720 -17.501 1.00 53.94 100 VAL A C 1
ATOM 813 O O . VAL A 1 100 ? 12.514 -5.151 -18.348 1.00 53.94 100 VAL A O 1
ATOM 816 N N . GLN A 1 101 ? 12.178 -6.902 -16.976 1.00 53.09 101 GLN A N 1
ATOM 817 C CA . GLN A 1 101 ? 13.385 -7.669 -17.333 1.00 53.09 101 GLN A CA 1
ATOM 818 C C . GLN A 1 101 ? 14.694 -7.176 -16.714 1.00 53.09 101 GLN A C 1
ATOM 820 O O . GLN A 1 101 ? 15.735 -7.536 -17.234 1.00 53.09 101 GLN A O 1
ATOM 825 N N . TYR A 1 102 ? 14.671 -6.473 -15.584 1.00 53.91 102 TYR A N 1
ATOM 826 C CA . TYR A 1 102 ? 15.880 -6.259 -14.785 1.00 53.91 102 TYR A CA 1
ATOM 827 C C . TYR A 1 102 ? 15.789 -6.990 -13.447 1.00 53.91 102 TYR A C 1
ATOM 829 O O . TYR A 1 102 ? 14.703 -7.067 -12.863 1.00 53.91 102 TYR A O 1
ATOM 837 N N . ASP A 1 103 ? 16.896 -7.567 -12.988 1.00 55.03 103 ASP A N 1
ATOM 838 C CA . ASP A 1 103 ? 17.000 -8.128 -11.639 1.00 55.03 103 ASP A CA 1
ATOM 839 C C . ASP A 1 103 ? 17.174 -7.036 -10.564 1.00 55.03 103 ASP A C 1
ATOM 841 O O . ASP A 1 103 ? 17.141 -5.836 -10.846 1.00 55.03 103 ASP A O 1
ATOM 845 N N . GLU A 1 104 ? 17.287 -7.456 -9.299 1.00 52.38 104 GLU A N 1
ATOM 846 C CA . GLU A 1 104 ? 17.449 -6.551 -8.150 1.00 52.38 104 GLU A CA 1
ATOM 847 C C . GLU A 1 104 ? 18.761 -5.742 -8.202 1.00 52.38 104 GLU A C 1
ATOM 849 O O . GLU A 1 104 ? 18.861 -4.716 -7.526 1.00 52.38 104 GLU A O 1
ATOM 854 N N . ASP A 1 105 ? 19.714 -6.158 -9.043 1.00 57.66 105 ASP A N 1
ATOM 855 C CA . ASP A 1 105 ? 21.012 -5.516 -9.256 1.00 57.66 105 ASP A CA 1
ATOM 856 C C . ASP A 1 105 ? 21.020 -4.584 -10.485 1.00 57.66 105 ASP A C 1
ATOM 858 O O . ASP A 1 105 ? 21.987 -3.852 -10.710 1.00 57.66 105 ASP A O 1
ATOM 862 N N . GLY A 1 106 ? 19.919 -4.533 -11.244 1.00 52.84 106 GLY A N 1
ATOM 863 C CA . GLY A 1 106 ? 19.779 -3.663 -12.408 1.00 52.84 106 GLY A CA 1
ATOM 864 C C . GLY A 1 106 ? 20.380 -4.235 -13.691 1.00 52.84 106 GLY A C 1
ATOM 865 O O . GLY A 1 106 ? 20.690 -3.460 -14.596 1.00 52.84 106 GLY A O 1
ATOM 866 N N . GLU A 1 107 ? 20.501 -5.560 -13.809 1.00 52.09 107 GLU A N 1
ATOM 867 C CA . GLU A 1 107 ? 20.951 -6.248 -15.026 1.00 52.09 107 GLU A CA 1
ATOM 868 C C . GLU A 1 107 ? 19.776 -6.794 -15.852 1.00 52.09 107 GLU A C 1
ATOM 870 O O . GLU A 1 107 ? 18.845 -7.397 -15.317 1.00 52.09 107 GLU A O 1
ATOM 875 N N . MET A 1 108 ? 19.827 -6.597 -17.177 1.00 50.47 108 MET A N 1
ATOM 876 C CA . MET A 1 108 ? 18.830 -7.109 -18.130 1.00 50.47 108 MET A CA 1
ATOM 877 C C . MET A 1 108 ? 18.836 -8.645 -18.182 1.00 50.47 108 MET A C 1
ATOM 879 O O . MET A 1 108 ? 19.860 -9.258 -18.489 1.00 50.47 108 MET A O 1
ATOM 883 N N . TYR A 1 109 ? 17.672 -9.281 -18.059 1.00 51.78 109 TYR A N 1
ATOM 884 C CA . TYR A 1 109 ? 17.459 -10.659 -18.495 1.00 51.78 109 TYR A CA 1
ATOM 885 C C . TYR A 1 109 ? 17.476 -10.708 -20.028 1.00 51.78 109 TYR A C 1
ATOM 887 O O . TYR A 1 109 ? 16.468 -10.444 -20.688 1.00 51.78 109 TYR A O 1
ATOM 895 N N . TYR A 1 110 ? 18.620 -11.069 -20.608 1.00 48.41 110 TYR A N 1
ATOM 896 C CA . TYR A 1 110 ? 18.690 -11.463 -22.013 1.00 48.41 110 TYR A CA 1
ATOM 897 C C . TYR A 1 110 ? 17.921 -12.785 -22.203 1.00 48.41 110 TYR A C 1
ATOM 899 O O . TYR A 1 110 ? 18.284 -13.800 -21.608 1.00 48.41 110 TYR A O 1
ATOM 907 N N . ASN A 1 111 ? 16.855 -12.761 -23.012 1.00 46.25 111 ASN A N 1
ATOM 908 C CA . ASN A 1 111 ? 16.247 -13.968 -23.595 1.00 46.25 111 ASN A CA 1
ATOM 909 C C . ASN A 1 111 ? 17.031 -14.423 -24.826 1.00 46.25 111 ASN A C 1
ATOM 911 O O . ASN A 1 111 ? 17.411 -13.538 -25.628 1.00 46.25 111 ASN A O 1
#